Protein AF-A0A9X9Z7Z9-F1 (afdb_monomer_lite)

Structure (mmCIF, N/CA/C/O backbone):
data_AF-A0A9X9Z7Z9-F1
#
_entry.id   AF-A0A9X9Z7Z9-F1
#
loop_
_atom_site.group_PDB
_atom_site.id
_atom_site.type_symbol
_atom_site.label_atom_id
_atom_site.label_alt_id
_atom_site.label_comp_id
_atom_site.label_asym_id
_atom_site.label_entity_id
_atom_site.label_seq_id
_atom_site.pdbx_PDB_ins_code
_atom_site.Cartn_x
_atom_site.Cartn_y
_atom_site.Cartn_z
_atom_site.occupancy
_atom_site.B_iso_or_equiv
_atom_site.auth_seq_id
_atom_site.auth_comp_id
_atom_site.auth_asym_id
_atom_site.auth_atom_id
_atom_site.pdbx_PDB_model_num
ATOM 1 N N . MET A 1 1 ? -8.978 -8.825 -30.569 1.00 62.75 1 MET A N 1
ATOM 2 C CA . MET A 1 1 ? -7.892 -8.410 -29.652 1.00 62.75 1 MET A CA 1
ATOM 3 C C . MET A 1 1 ? -8.150 -6.980 -29.225 1.00 62.75 1 MET A C 1
ATOM 5 O O . MET A 1 1 ? -8.306 -6.131 -30.094 1.00 62.75 1 MET A O 1
ATOM 9 N N . HIS A 1 2 ? -8.206 -6.722 -27.922 1.00 79.50 2 HIS A N 1
ATOM 10 C CA . HIS A 1 2 ? -8.303 -5.365 -27.385 1.00 79.50 2 HIS A CA 1
ATOM 11 C C . HIS A 1 2 ? -6.911 -4.897 -26.959 1.00 79.50 2 HIS A C 1
ATOM 13 O O . HIS A 1 2 ? -6.153 -5.674 -26.379 1.00 79.50 2 HIS A O 1
ATOM 19 N N . LYS A 1 3 ? -6.565 -3.649 -27.284 1.00 82.88 3 LYS A N 1
ATOM 20 C CA . LYS A 1 3 ? -5.329 -3.002 -26.832 1.00 82.88 3 LYS A CA 1
ATOM 21 C C . LYS A 1 3 ? -5.670 -2.081 -25.668 1.00 82.88 3 LYS A C 1
ATOM 23 O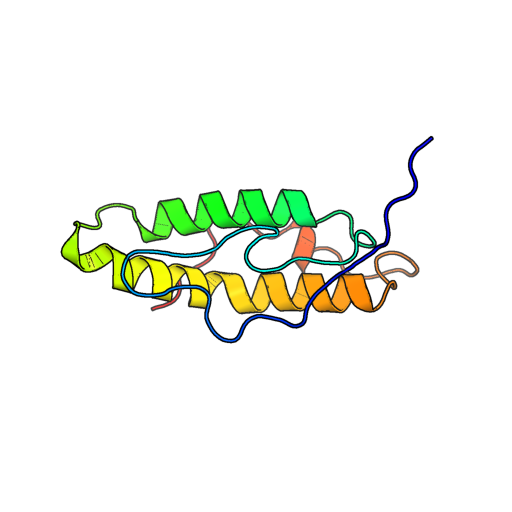 O . LYS A 1 3 ? -6.640 -1.334 -25.756 1.00 82.88 3 LYS A O 1
ATOM 28 N N . TRP A 1 4 ? -4.862 -2.129 -24.617 1.00 85.69 4 TRP A N 1
ATOM 29 C CA . TRP A 1 4 ? -5.022 -1.307 -23.421 1.00 85.69 4 TRP A CA 1
ATOM 30 C C . TRP A 1 4 ? -3.835 -0.357 -23.312 1.00 85.69 4 TRP A C 1
ATOM 32 O O . TRP A 1 4 ? -2.689 -0.785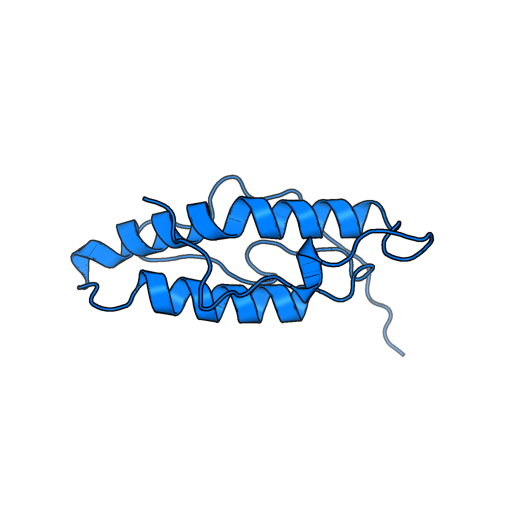 -23.451 1.00 85.69 4 TRP A O 1
ATOM 42 N N . ALA A 1 5 ? -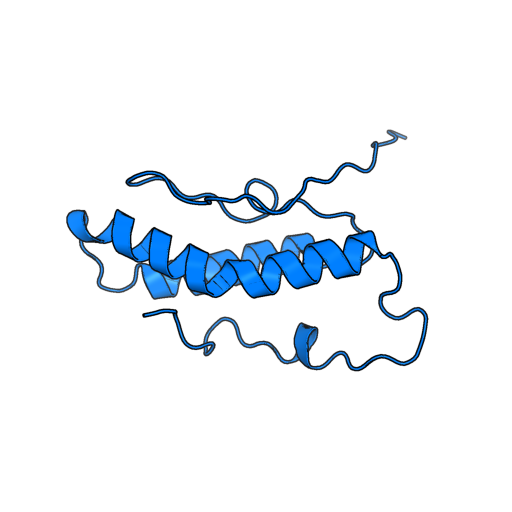4.109 0.930 -23.106 1.00 88.62 5 ALA A N 1
ATOM 43 C CA . ALA A 1 5 ? -3.060 1.901 -22.828 1.00 88.62 5 ALA A CA 1
ATOM 44 C C . ALA A 1 5 ? -2.467 1.628 -21.438 1.00 88.62 5 ALA A C 1
ATOM 46 O O . ALA A 1 5 ? -3.208 1.379 -20.487 1.00 88.62 5 ALA A O 1
ATOM 47 N N . ILE A 1 6 ? -1.139 1.680 -21.326 1.00 87.31 6 ILE A N 1
ATOM 48 C CA . ILE A 1 6 ? -0.448 1.581 -20.039 1.00 87.31 6 ILE A CA 1
ATOM 49 C C . ILE A 1 6 ? -0.495 2.962 -19.391 1.00 87.31 6 ILE A C 1
ATOM 51 O O . ILE A 1 6 ? 0.047 3.918 -19.939 1.00 87.31 6 ILE A O 1
ATOM 55 N N . MET A 1 7 ? -1.149 3.043 -18.236 1.00 86.44 7 MET A N 1
ATOM 56 C CA . MET A 1 7 ? -1.319 4.269 -17.462 1.00 86.44 7 MET A CA 1
ATOM 57 C C . MET A 1 7 ? -0.845 4.024 -16.032 1.00 86.44 7 MET A C 1
ATOM 59 O O . MET A 1 7 ? -1.089 2.954 -15.477 1.00 86.44 7 MET A O 1
ATOM 63 N N . ASP A 1 8 ? -0.210 5.020 -15.427 1.00 87.12 8 ASP A N 1
ATOM 64 C CA . ASP A 1 8 ? 0.115 5.042 -14.003 1.00 87.12 8 ASP A CA 1
ATOM 65 C C . ASP A 1 8 ? -0.172 6.430 -13.408 1.00 87.12 8 ASP A C 1
ATOM 67 O O . ASP A 1 8 ? -0.748 7.298 -14.072 1.00 87.12 8 ASP A O 1
ATOM 71 N N . ARG A 1 9 ? 0.155 6.615 -12.125 1.00 87.50 9 ARG A N 1
ATOM 72 C CA . ARG A 1 9 ? 0.047 7.899 -11.422 1.00 87.50 9 ARG A CA 1
ATOM 73 C C . ARG A 1 9 ? 1.238 8.088 -10.496 1.00 87.50 9 ARG A C 1
ATOM 75 O O . ARG A 1 9 ? 1.883 7.115 -10.101 1.00 87.50 9 ARG A O 1
ATOM 82 N N . ASP A 1 10 ? 1.510 9.336 -10.148 1.00 90.19 10 ASP A N 1
ATOM 83 C C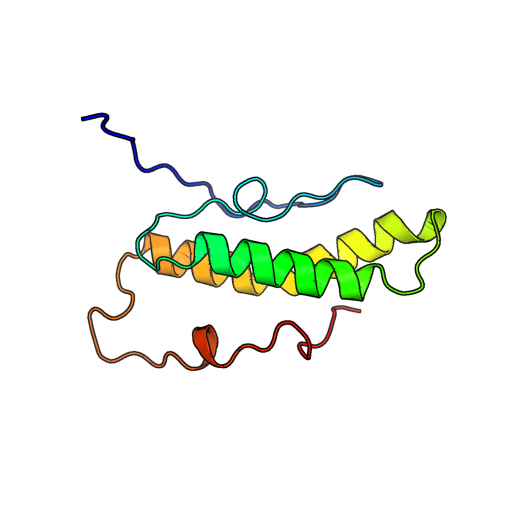A . ASP A 1 10 ? 2.429 9.644 -9.057 1.00 90.19 10 ASP A CA 1
ATOM 84 C C . ASP A 1 10 ? 1.870 9.123 -7.728 1.00 90.19 10 ASP A C 1
ATOM 86 O O . ASP A 1 10 ? 0.662 8.901 -7.579 1.00 90.19 10 ASP A O 1
ATOM 90 N N . ALA A 1 11 ? 2.761 8.894 -6.763 1.00 91.12 11 ALA A N 1
ATOM 91 C CA . ALA A 1 11 ? 2.371 8.414 -5.447 1.00 91.12 11 ALA A CA 1
ATOM 92 C C . ALA A 1 11 ? 1.406 9.407 -4.775 1.00 91.12 11 ALA A C 1
ATOM 94 O O . ALA A 1 11 ? 1.683 10.603 -4.695 1.00 91.12 11 ALA A O 1
ATOM 95 N N . LEU A 1 12 ? 0.275 8.908 -4.268 1.00 93.25 12 LEU A N 1
ATOM 96 C CA . LEU A 1 12 ? -0.717 9.748 -3.599 1.00 93.25 12 LEU A CA 1
ATOM 97 C C . LEU A 1 12 ? -0.171 10.319 -2.284 1.00 93.25 12 LEU A C 1
ATOM 99 O O . LEU A 1 12 ? 0.378 9.591 -1.453 1.00 93.25 12 LEU A O 1
ATOM 103 N N . GLU A 1 13 ? -0.411 11.609 -2.045 1.00 93.44 13 GLU A N 1
ATOM 104 C CA . GLU A 1 13 ? -0.031 12.280 -0.797 1.00 93.44 13 GLU A CA 1
ATOM 105 C C . GLU A 1 13 ? -0.817 11.791 0.421 1.00 93.44 13 GLU A C 1
ATOM 107 O O . GLU A 1 13 ? -0.297 11.861 1.532 1.00 93.44 13 GLU A O 1
ATOM 112 N N . ARG A 1 14 ? -2.032 11.270 0.234 1.00 95.69 14 ARG A N 1
ATOM 113 C CA . ARG A 1 14 ? -2.891 10.759 1.307 1.00 95.69 14 ARG A CA 1
ATOM 114 C C . ARG A 1 14 ? -3.723 9.584 0.806 1.00 95.69 14 ARG A C 1
ATOM 116 O O . ARG A 1 14 ? -4.275 9.657 -0.290 1.00 95.69 14 ARG A O 1
ATOM 123 N N . TRP A 1 15 ? -3.813 8.516 1.595 1.00 97.50 15 TRP A N 1
ATOM 124 C CA . TRP A 1 15 ? -4.551 7.294 1.238 1.00 97.50 15 TRP A CA 1
ATOM 125 C C . TRP A 1 15 ? -5.885 7.182 1.972 1.00 97.50 15 TRP A C 1
ATOM 127 O O . TRP A 1 15 ? -6.808 6.532 1.479 1.00 97.50 15 TRP A O 1
ATOM 137 N N . ALA A 1 16 ? -5.978 7.811 3.146 1.00 96.44 16 ALA A N 1
ATOM 138 C CA . ALA A 1 16 ? -7.135 7.730 4.022 1.00 96.44 16 ALA A CA 1
ATOM 139 C C . ALA A 1 16 ? -7.807 9.087 4.260 1.00 96.44 16 ALA A C 1
ATOM 141 O O . ALA A 1 16 ? -7.150 10.119 4.416 1.00 96.44 16 ALA A O 1
ATOM 142 N N . ASP A 1 17 ? -9.133 9.063 4.360 1.00 96.00 17 ASP A N 1
ATOM 143 C CA . ASP A 1 17 ? -9.952 10.182 4.814 1.00 96.00 17 ASP A CA 1
ATOM 144 C C . ASP A 1 17 ? -11.053 9.664 5.752 1.00 96.00 17 ASP A C 1
ATOM 146 O O . ASP A 1 17 ? -11.928 8.881 5.370 1.00 96.00 17 ASP A O 1
ATOM 150 N N . GLY A 1 18 ? -10.964 10.040 7.029 1.00 94.62 18 GLY A N 1
ATOM 151 C CA . GLY A 1 18 ? -11.850 9.544 8.078 1.00 94.62 18 GLY A CA 1
ATOM 152 C C . GLY A 1 18 ? -11.859 8.013 8.176 1.00 94.62 18 GLY A C 1
ATOM 153 O O . GLY A 1 18 ? -10.874 7.399 8.580 1.00 94.62 18 GLY A O 1
ATOM 154 N N . LYS A 1 19 ? -13.004 7.404 7.849 1.00 95.81 19 LYS A N 1
ATOM 155 C CA . LYS A 1 19 ? -13.240 5.947 7.902 1.00 95.81 19 LYS A CA 1
ATOM 156 C C . LYS A 1 19 ? -13.211 5.294 6.517 1.00 95.81 19 LYS A C 1
ATOM 158 O O . LYS A 1 19 ? -13.783 4.221 6.342 1.00 95.81 19 LYS A O 1
ATOM 163 N N . VAL A 1 20 ? -12.544 5.919 5.547 1.00 97.38 20 VAL A N 1
ATOM 164 C CA . VAL A 1 20 ? -12.310 5.369 4.205 1.00 97.38 20 VAL A CA 1
ATOM 165 C C . VAL A 1 20 ? -10.808 5.378 3.917 1.00 97.38 20 VAL A C 1
ATOM 167 O O . VAL A 1 20 ? -10.131 6.359 4.213 1.00 97.38 20 VAL A O 1
ATOM 170 N N . THR A 1 21 ? -10.286 4.290 3.350 1.00 98.25 21 THR A N 1
ATOM 171 C CA . THR A 1 21 ? -8.894 4.181 2.884 1.00 98.25 21 THR A CA 1
ATOM 172 C C . THR A 1 21 ? -8.841 3.466 1.541 1.00 98.25 21 THR A C 1
ATOM 174 O O . THR A 1 21 ? -9.701 2.634 1.245 1.00 98.25 21 THR A O 1
ATOM 177 N N . LEU A 1 22 ? -7.831 3.785 0.738 1.00 98.25 22 LEU A N 1
ATOM 178 C CA . LEU A 1 22 ? -7.548 3.130 -0.538 1.00 98.25 22 LEU A CA 1
ATOM 179 C C . LEU A 1 22 ? -6.494 2.025 -0.358 1.00 98.25 22 LEU A C 1
ATOM 181 O O . LEU A 1 22 ? -5.675 2.093 0.556 1.00 98.25 22 LEU A O 1
ATOM 185 N N . LEU A 1 23 ? -6.514 1.020 -1.237 1.00 98.06 23 LEU A N 1
ATOM 186 C CA . LEU A 1 23 ? -5.474 -0.010 -1.378 1.00 98.06 23 LEU A CA 1
ATOM 187 C C . LEU A 1 23 ? -5.382 -0.486 -2.836 1.00 98.06 23 LEU A C 1
ATOM 189 O O . LEU A 1 23 ? -6.279 -0.191 -3.635 1.00 98.06 23 LEU A O 1
ATOM 193 N N . GLY A 1 24 ? -4.326 -1.228 -3.185 1.00 97.69 24 GLY A N 1
ATOM 194 C CA . GLY A 1 24 ? -4.121 -1.736 -4.548 1.00 97.69 24 GLY A CA 1
ATOM 195 C C . GLY A 1 24 ? -4.081 -0.625 -5.606 1.00 97.69 24 GLY A C 1
ATOM 196 O O . GLY A 1 24 ? -3.719 0.513 -5.314 1.00 97.69 24 GLY A O 1
ATOM 197 N N . ASP A 1 25 ? -4.530 -0.924 -6.827 1.00 96.06 25 ASP A N 1
ATOM 198 C CA . ASP A 1 25 ? -4.510 0.025 -7.954 1.00 96.06 25 ASP A CA 1
ATOM 199 C C . ASP A 1 25 ? -5.363 1.286 -7.733 1.00 96.06 25 ASP A C 1
ATOM 201 O O . ASP A 1 25 ? -5.127 2.310 -8.372 1.00 96.06 25 ASP A O 1
ATOM 205 N N . ALA A 1 26 ? -6.337 1.257 -6.813 1.00 96.12 26 ALA A N 1
ATOM 206 C CA . ALA A 1 26 ? -7.068 2.466 -6.428 1.00 96.12 26 ALA A CA 1
ATOM 207 C C . ALA A 1 26 ? -6.167 3.471 -5.688 1.00 96.12 26 ALA A C 1
ATOM 209 O O . ALA A 1 26 ? -6.440 4.670 -5.698 1.00 96.12 26 ALA A O 1
ATOM 210 N N . CYS A 1 27 ? -5.104 2.978 -5.052 1.00 96.81 27 CYS A N 1
ATOM 211 C CA . CYS A 1 27 ? -4.200 3.739 -4.205 1.00 96.81 27 CYS A CA 1
ATOM 212 C C . CYS A 1 27 ? -2.837 3.997 -4.855 1.00 96.81 27 CYS A C 1
ATOM 214 O O . CYS A 1 27 ? -2.305 5.102 -4.776 1.00 96.81 27 CYS A O 1
ATOM 216 N N . HIS A 1 28 ? -2.254 2.976 -5.478 1.00 95.56 28 HIS A N 1
ATOM 217 C CA . HIS A 1 28 ? -0.894 3.013 -6.018 1.00 95.56 28 HIS A CA 1
ATOM 218 C C . HIS A 1 28 ? -0.800 2.287 -7.371 1.00 95.56 28 HIS A C 1
ATOM 220 O O . HIS A 1 28 ? -0.028 1.341 -7.529 1.00 95.56 28 HIS A O 1
ATOM 226 N N . PRO A 1 29 ? -1.544 2.749 -8.396 1.00 94.62 29 PRO A N 1
ATOM 227 C CA . PRO A 1 29 ? -1.461 2.156 -9.726 1.00 94.62 29 PRO A CA 1
ATOM 228 C C . PRO A 1 29 ? -0.035 2.282 -10.271 1.00 94.62 29 PRO A C 1
ATOM 230 O O . PRO A 1 29 ? 0.611 3.325 -10.127 1.00 94.62 29 PRO A O 1
ATOM 233 N N . MET A 1 30 ? 0.464 1.225 -10.905 1.00 92.31 30 MET A N 1
ATOM 234 C CA . MET A 1 30 ? 1.834 1.159 -11.411 1.00 92.31 30 MET A CA 1
ATOM 235 C C . MET A 1 30 ? 1.885 0.577 -12.814 1.00 92.31 30 MET A C 1
ATOM 237 O O . MET A 1 30 ? 1.032 -0.216 -13.212 1.00 92.31 30 MET A O 1
ATOM 241 N N . THR A 1 31 ? 2.938 0.918 -13.554 1.00 92.94 31 THR A N 1
ATOM 242 C CA . THR A 1 31 ? 3.245 0.216 -14.802 1.00 92.94 31 THR A CA 1
ATOM 243 C C . THR A 1 31 ? 3.459 -1.282 -14.536 1.00 92.94 31 THR A C 1
ATOM 245 O O . THR A 1 31 ? 3.939 -1.661 -13.464 1.00 92.94 31 THR A O 1
ATOM 248 N N . PRO A 1 32 ? 3.148 -2.170 -15.495 1.00 92.12 32 PRO A N 1
ATOM 249 C CA . PRO A 1 32 ? 3.205 -3.614 -15.274 1.00 92.12 32 PRO A CA 1
ATOM 250 C C . PRO A 1 32 ? 4.626 -4.203 -15.344 1.00 92.12 32 PRO A C 1
ATOM 252 O O . PRO A 1 32 ? 4.774 -5.421 -15.296 1.00 92.12 32 PRO A O 1
ATOM 255 N N . TYR A 1 33 ? 5.677 -3.383 -15.459 1.00 91.94 33 TYR A N 1
ATOM 256 C CA . TYR A 1 33 ? 7.036 -3.842 -15.770 1.00 91.94 33 TYR A CA 1
ATOM 257 C C . TYR A 1 33 ? 7.689 -4.690 -14.665 1.00 91.94 33 TYR A C 1
ATOM 259 O O . TYR A 1 33 ? 8.518 -5.541 -14.971 1.00 91.94 33 TYR A O 1
ATOM 267 N N . MET A 1 34 ? 7.286 -4.530 -13.401 1.00 93.06 34 MET A N 1
ATOM 268 C CA . MET A 1 34 ? 7.690 -5.434 -12.309 1.00 93.06 34 MET A CA 1
ATOM 269 C C . MET A 1 34 ? 6.747 -6.626 -12.088 1.00 93.06 34 MET A C 1
ATOM 271 O O . MET A 1 34 ? 7.089 -7.534 -11.332 1.00 93.06 34 MET A O 1
ATOM 275 N N . ALA A 1 35 ? 5.548 -6.617 -12.682 1.00 92.12 35 ALA A N 1
ATOM 276 C CA . ALA A 1 35 ? 4.476 -7.583 -12.412 1.00 92.12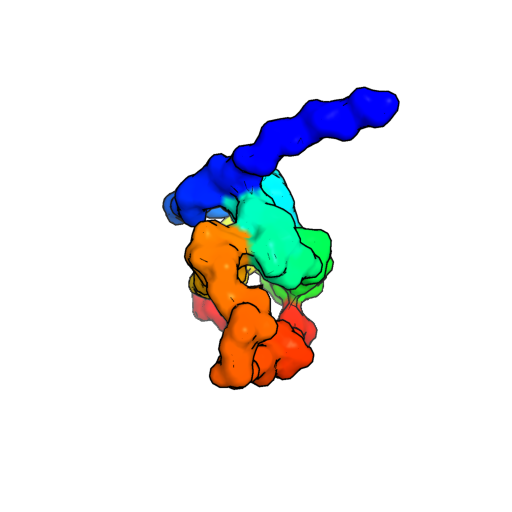 35 ALA A CA 1
ATOM 277 C C . ALA A 1 35 ? 4.127 -7.753 -10.911 1.00 92.12 35 ALA A C 1
ATOM 279 O O . ALA A 1 35 ? 3.743 -8.835 -10.473 1.00 92.12 35 ALA A O 1
ATOM 280 N N . GLN A 1 36 ? 4.257 -6.684 -10.112 1.00 95.00 36 GLN A N 1
ATOM 281 C CA . GLN A 1 36 ? 4.031 -6.708 -8.657 1.00 95.00 36 GLN A CA 1
ATOM 282 C C . GLN A 1 36 ? 2.723 -6.046 -8.194 1.00 95.00 36 GLN A C 1
ATOM 284 O O . GLN A 1 36 ? 2.415 -6.129 -7.012 1.00 95.00 36 GLN A O 1
ATOM 289 N N . GLY A 1 37 ? 1.919 -5.436 -9.074 1.00 94.38 37 GLY A N 1
ATOM 290 C CA . GLY A 1 37 ? 0.704 -4.707 -8.660 1.00 94.38 37 GLY A CA 1
ATOM 291 C C . GLY A 1 37 ? -0.278 -5.560 -7.843 1.00 94.38 37 GLY A C 1
ATOM 292 O O . GLY A 1 37 ? -0.662 -5.192 -6.735 1.00 94.38 37 GLY A O 1
ATOM 293 N N . ALA A 1 38 ? -0.592 -6.768 -8.325 1.00 96.62 38 ALA A N 1
ATOM 294 C CA . ALA A 1 38 ? -1.461 -7.700 -7.603 1.00 96.62 38 ALA A CA 1
ATOM 295 C C . ALA A 1 38 ? -0.851 -8.175 -6.271 1.00 96.62 38 ALA A C 1
ATOM 297 O O . ALA A 1 38 ? -1.559 -8.286 -5.273 1.00 96.62 38 ALA A O 1
ATOM 298 N N . ALA A 1 39 ? 0.464 -8.413 -6.234 1.00 97.19 39 ALA A N 1
ATOM 299 C CA . ALA A 1 39 ? 1.159 -8.773 -5.001 1.00 97.19 39 ALA A CA 1
ATOM 300 C C . ALA A 1 39 ? 1.091 -7.631 -3.974 1.00 97.19 39 ALA A C 1
ATOM 302 O O . ALA A 1 39 ? 0.785 -7.881 -2.811 1.00 97.19 39 ALA A O 1
ATOM 303 N N . MET A 1 40 ? 1.270 -6.375 -4.403 1.00 97.94 40 MET A N 1
ATOM 304 C CA . MET A 1 40 ? 1.144 -5.206 -3.526 1.00 97.94 40 MET A CA 1
ATOM 305 C C . MET A 1 40 ? -0.261 -5.081 -2.938 1.00 97.94 40 MET A C 1
ATOM 307 O O . MET A 1 40 ? -0.380 -4.825 -1.744 1.00 97.94 40 MET A O 1
ATOM 311 N N . ALA A 1 41 ? -1.311 -5.331 -3.726 1.00 98.31 41 ALA A N 1
ATOM 312 C CA . ALA A 1 41 ? -2.687 -5.320 -3.226 1.00 98.31 41 ALA A CA 1
ATOM 313 C C . ALA A 1 41 ? -2.943 -6.404 -2.156 1.00 98.31 41 ALA A C 1
ATOM 315 O O . ALA A 1 41 ? -3.668 -6.167 -1.190 1.00 98.31 41 ALA A O 1
ATOM 316 N N . ILE A 1 42 ? -2.333 -7.587 -2.293 1.00 98.38 42 ILE A N 1
ATOM 317 C CA . ILE A 1 42 ? -2.440 -8.665 -1.293 1.00 98.38 42 ILE A CA 1
ATOM 318 C C . ILE A 1 42 ? -1.659 -8.311 -0.021 1.00 98.38 42 ILE A C 1
ATOM 320 O O . ILE A 1 42 ? -2.171 -8.487 1.086 1.00 98.38 42 ILE A O 1
ATOM 324 N N . GLU A 1 43 ? -0.443 -7.780 -0.159 1.00 98.56 43 GLU A N 1
ATOM 325 C CA . GLU A 1 43 ? 0.330 -7.284 0.983 1.00 98.56 43 GLU A CA 1
ATOM 326 C C . GLU A 1 43 ? -0.411 -6.164 1.727 1.00 98.56 43 GLU A C 1
ATOM 328 O O . GLU A 1 43 ? -0.389 -6.126 2.958 1.00 98.56 43 GLU A O 1
ATOM 333 N N . ASP A 1 44 ? -1.092 -5.273 1.001 1.00 98.69 44 ASP A N 1
ATOM 334 C CA . ASP A 1 44 ? -1.917 -4.232 1.608 1.00 98.69 44 ASP A CA 1
ATOM 335 C C . ASP A 1 44 ? -3.032 -4.832 2.459 1.00 98.69 44 ASP A C 1
ATOM 337 O O . ASP A 1 44 ? -3.232 -4.390 3.586 1.00 98.69 44 ASP A O 1
ATOM 341 N N . ALA A 1 45 ? -3.734 -5.852 1.956 1.00 98.50 45 ALA A N 1
ATOM 342 C CA . ALA A 1 45 ? -4.786 -6.524 2.712 1.00 98.50 45 ALA A CA 1
ATOM 343 C C . ALA A 1 45 ? -4.241 -7.157 4.006 1.00 98.50 45 ALA A C 1
ATOM 345 O O . ALA A 1 45 ? -4.857 -7.013 5.065 1.00 98.50 45 ALA A O 1
ATOM 346 N N . ALA A 1 46 ? -3.065 -7.793 3.946 1.00 98.56 46 ALA A N 1
ATOM 347 C CA . ALA A 1 46 ? -2.410 -8.369 5.120 1.00 98.56 46 ALA A CA 1
ATOM 348 C C . ALA A 1 46 ? -2.053 -7.294 6.162 1.00 98.56 46 ALA A C 1
ATOM 350 O O . ALA A 1 46 ? -2.395 -7.424 7.340 1.00 98.56 46 ALA A O 1
ATOM 351 N N . VAL A 1 47 ? -1.417 -6.197 5.740 1.00 98.69 47 VAL A N 1
ATOM 352 C CA . VAL A 1 47 ? -1.025 -5.114 6.657 1.00 98.69 47 VAL A CA 1
ATOM 353 C C . VAL A 1 47 ? -2.244 -4.364 7.196 1.00 98.69 47 VAL A C 1
ATOM 355 O O . VAL A 1 47 ? -2.304 -4.092 8.394 1.00 98.69 47 VAL A O 1
ATOM 358 N N . LEU A 1 48 ? -3.248 -4.086 6.361 1.00 98.56 48 LEU A N 1
ATOM 359 C CA . LEU A 1 48 ? -4.490 -3.436 6.780 1.00 98.56 48 LEU A CA 1
ATOM 360 C C . LEU A 1 48 ? -5.232 -4.271 7.828 1.00 98.56 48 LEU A C 1
ATOM 362 O O . LEU A 1 48 ? -5.673 -3.723 8.838 1.00 98.56 48 LEU A O 1
ATOM 366 N N . SER A 1 49 ? -5.314 -5.591 7.628 1.00 98.38 49 SER A N 1
ATOM 367 C CA . SER A 1 49 ? -5.907 -6.505 8.609 1.00 98.38 49 SER A CA 1
ATOM 368 C C . SER A 1 49 ? -5.200 -6.408 9.960 1.00 98.38 49 SER A C 1
ATOM 370 O O . SER A 1 49 ? -5.865 -6.346 10.989 1.00 98.38 49 SER A O 1
ATOM 372 N N . ARG A 1 50 ? -3.863 -6.342 9.971 1.00 98.44 50 ARG A N 1
ATOM 373 C CA . ARG A 1 50 ? -3.072 -6.192 11.204 1.00 98.44 50 ARG A CA 1
ATOM 374 C C . ARG A 1 50 ? -3.256 -4.822 11.859 1.00 98.44 50 ARG A C 1
ATOM 376 O O . ARG A 1 50 ? -3.249 -4.726 13.079 1.00 98.44 50 ARG A O 1
ATOM 383 N N . CYS A 1 51 ? -3.423 -3.758 11.074 1.00 98.38 51 CYS A N 1
ATOM 384 C CA . CYS A 1 51 ? -3.692 -2.421 11.606 1.00 98.38 51 CYS A CA 1
ATOM 385 C C . CYS A 1 51 ? -5.085 -2.301 12.239 1.00 98.38 51 CYS A C 1
ATOM 387 O O . CYS A 1 51 ? -5.255 -1.487 13.143 1.00 98.38 51 CYS A O 1
ATOM 389 N N . LEU A 1 52 ? -6.064 -3.070 11.753 1.00 98.19 52 LEU A N 1
ATOM 390 C CA . LEU A 1 52 ? -7.441 -3.078 12.253 1.00 98.19 52 LEU A CA 1
ATOM 391 C C . LEU A 1 52 ? -7.677 -4.066 13.403 1.00 98.19 52 LEU A C 1
ATOM 393 O O . LEU A 1 52 ? -8.720 -3.990 14.052 1.00 98.19 52 LEU A O 1
ATOM 397 N N . ASP A 1 53 ? -6.746 -4.984 13.657 1.00 98.06 53 ASP A N 1
ATOM 398 C CA . ASP A 1 53 ? -6.905 -5.997 14.696 1.00 98.06 53 ASP A CA 1
ATOM 399 C C . ASP A 1 53 ? -7.078 -5.361 16.087 1.00 98.06 53 ASP A C 1
ATOM 401 O O . ASP A 1 53 ? -6.333 -4.464 16.486 1.00 98.06 53 ASP A O 1
ATOM 405 N N . GLY A 1 54 ? -8.121 -5.781 16.808 1.00 97.56 54 GLY A N 1
ATOM 406 C CA . GLY A 1 54 ? -8.509 -5.206 18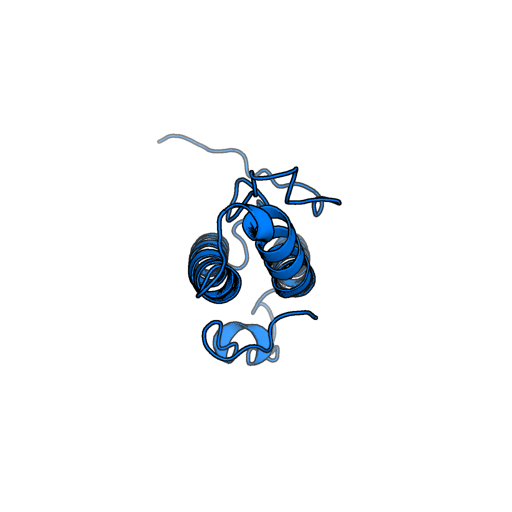.103 1.00 97.56 54 GLY A CA 1
ATOM 407 C C . GLY A 1 54 ? -9.014 -3.751 18.074 1.00 97.56 54 GLY A C 1
ATOM 408 O O . GLY A 1 54 ? -9.298 -3.186 19.133 1.00 97.56 54 GLY A O 1
ATOM 409 N N . VAL A 1 55 ? -9.153 -3.120 16.902 1.00 97.94 55 VAL A N 1
ATOM 410 C CA . VAL A 1 55 ? -9.536 -1.704 16.788 1.00 97.94 55 VAL A CA 1
ATOM 411 C C . VAL A 1 55 ? -11.058 -1.531 16.765 1.00 97.94 55 VAL A C 1
ATOM 413 O O . VAL A 1 55 ? -11.757 -1.994 15.865 1.00 97.94 55 VAL A O 1
ATOM 416 N N . GLY A 1 56 ? -11.586 -0.793 17.746 1.00 97.06 56 GLY A N 1
ATOM 417 C CA . GLY A 1 56 ? -12.988 -0.369 17.771 1.00 97.06 56 GLY A CA 1
ATOM 418 C C . GLY A 1 56 ? -13.324 0.690 16.708 1.00 97.06 56 GLY A C 1
ATOM 419 O O . GLY A 1 56 ? -12.447 1.321 16.120 1.00 97.06 56 GLY A O 1
ATOM 420 N N . ARG A 1 57 ? -14.622 0.954 16.494 1.00 95.38 57 ARG A N 1
ATOM 421 C CA . ARG A 1 57 ? -15.123 1.871 15.442 1.00 95.38 57 ARG A CA 1
ATOM 422 C C . ARG A 1 57 ? -14.519 3.278 15.475 1.00 95.38 57 ARG A C 1
ATOM 424 O O . ARG A 1 57 ? -14.419 3.908 14.420 1.00 95.38 57 ARG A O 1
ATOM 431 N N . ASP A 1 58 ? -14.155 3.772 16.652 1.00 96.81 58 ASP A N 1
ATOM 432 C CA . ASP A 1 58 ? -13.598 5.117 16.833 1.00 96.81 58 ASP A CA 1
ATOM 433 C C . ASP A 1 58 ? -12.095 5.172 16.525 1.00 96.81 58 ASP A C 1
ATOM 435 O O . ASP A 1 58 ? -11.565 6.229 16.190 1.00 96.81 58 ASP A O 1
ATOM 439 N N . GLY A 1 59 ? -11.415 4.021 16.539 1.00 97.56 59 GLY A N 1
ATOM 440 C CA . GLY A 1 59 ? -9.996 3.901 16.210 1.00 97.56 59 GLY A CA 1
ATOM 441 C C . GLY A 1 59 ? -9.701 3.660 14.726 1.00 97.56 59 GLY A C 1
ATOM 442 O O . GLY A 1 59 ? -8.542 3.748 14.328 1.00 97.56 59 GLY A O 1
ATOM 443 N N . VAL A 1 60 ? -10.713 3.401 13.888 1.00 98.12 60 VAL A N 1
ATOM 444 C CA . VAL A 1 60 ? -10.533 3.046 12.462 1.00 98.12 60 VAL A CA 1
ATOM 445 C C . VAL A 1 60 ? -9.706 4.086 11.700 1.00 98.12 60 VAL A C 1
ATOM 447 O O . VAL A 1 60 ? -8.800 3.728 10.954 1.00 98.12 60 VAL A O 1
ATOM 450 N N . ALA A 1 61 ? -9.948 5.379 11.934 1.00 98.00 61 ALA A N 1
ATOM 451 C CA . ALA A 1 61 ? -9.190 6.441 11.271 1.00 98.00 61 ALA A CA 1
ATOM 452 C C . ALA A 1 61 ? -7.693 6.426 11.645 1.00 98.00 61 ALA A C 1
ATOM 454 O O . ALA A 1 61 ? -6.840 6.709 10.805 1.00 98.00 61 ALA A O 1
ATOM 455 N N . ASN A 1 62 ? -7.362 6.074 12.894 1.00 97.81 62 ASN A N 1
ATOM 456 C CA . ASN A 1 62 ? -5.973 5.891 13.325 1.00 97.81 62 ASN A CA 1
ATOM 457 C C . ASN A 1 62 ? -5.354 4.648 12.674 1.00 97.81 62 ASN A C 1
ATOM 459 O O . ASN A 1 62 ? -4.237 4.724 12.169 1.00 97.81 62 ASN A O 1
ATOM 463 N N . ALA A 1 63 ? -6.088 3.532 12.626 1.00 98.31 63 ALA A N 1
ATOM 464 C CA . ALA A 1 63 ? -5.635 2.309 11.964 1.00 98.31 63 ALA A CA 1
ATOM 465 C C . ALA A 1 63 ? -5.316 2.537 10.477 1.00 98.31 63 ALA A C 1
ATOM 467 O O . ALA A 1 63 ? -4.305 2.043 9.984 1.00 98.31 63 ALA A O 1
ATOM 468 N N . PHE A 1 64 ? -6.124 3.333 9.773 1.00 98.56 64 PHE A N 1
ATOM 469 C CA . PHE A 1 64 ? -5.879 3.672 8.369 1.00 98.56 64 PHE A CA 1
ATOM 470 C C . PHE A 1 64 ? -4.652 4.565 8.171 1.00 98.56 64 PHE A C 1
ATOM 472 O O . PHE A 1 64 ? -3.867 4.315 7.259 1.00 98.56 64 PHE A O 1
ATOM 479 N N . ARG A 1 65 ? -4.414 5.542 9.057 1.00 97.81 65 ARG A N 1
ATOM 480 C CA . ARG A 1 65 ? -3.160 6.319 9.044 1.00 97.81 65 ARG A CA 1
ATOM 481 C C . ARG A 1 65 ? -1.936 5.441 9.294 1.00 97.81 65 ARG A C 1
ATOM 483 O O . ARG A 1 65 ? -0.924 5.598 8.618 1.00 97.81 65 ARG A O 1
ATOM 490 N N . ARG A 1 66 ? -2.043 4.494 10.228 1.00 98.19 66 ARG A N 1
ATOM 491 C CA . ARG A 1 66 ? -0.988 3.516 10.520 1.00 98.19 66 ARG A CA 1
ATOM 492 C C . ARG A 1 66 ? -0.706 2.619 9.314 1.00 98.19 66 ARG A C 1
ATOM 494 O O . ARG A 1 66 ? 0.455 2.388 8.981 1.00 98.19 66 ARG A O 1
ATOM 501 N N . PHE A 1 67 ? -1.758 2.149 8.645 1.00 98.62 67 PHE A N 1
ATOM 502 C CA . PHE A 1 67 ? -1.666 1.374 7.409 1.00 98.62 67 PHE A CA 1
ATOM 503 C C . PHE A 1 67 ? -0.949 2.164 6.306 1.00 98.62 67 PHE A C 1
ATOM 505 O O . PHE A 1 67 ? 0.045 1.674 5.767 1.00 98.62 67 PHE A O 1
ATOM 512 N N . GLU A 1 68 ? -1.381 3.403 6.040 1.00 98.31 68 GLU A N 1
ATOM 513 C CA . GLU A 1 68 ? -0.735 4.291 5.067 1.00 98.31 68 GLU A CA 1
ATOM 514 C C . GLU A 1 68 ? 0.755 4.469 5.392 1.00 98.31 68 GLU A C 1
ATOM 516 O O . GLU A 1 68 ? 1.611 4.192 4.551 1.00 98.31 68 GLU A O 1
ATOM 521 N N . ALA A 1 69 ? 1.082 4.854 6.628 1.00 97.94 69 ALA A N 1
ATOM 522 C CA . ALA A 1 69 ? 2.463 5.075 7.054 1.00 97.94 69 ALA A CA 1
ATOM 523 C C . ALA A 1 69 ? 3.339 3.812 6.939 1.00 97.94 69 ALA A C 1
ATOM 525 O O . ALA A 1 69 ? 4.532 3.913 6.660 1.00 97.94 69 ALA A O 1
ATOM 526 N N . THR A 1 70 ? 2.753 2.623 7.109 1.00 98.31 70 THR A N 1
ATOM 527 C CA . THR A 1 70 ? 3.471 1.343 6.995 1.00 98.31 70 THR A CA 1
ATOM 528 C C . THR A 1 70 ? 3.741 0.959 5.538 1.00 98.31 70 THR A C 1
ATOM 530 O O . THR A 1 70 ? 4.795 0.403 5.224 1.00 98.31 70 THR A O 1
ATOM 533 N N . ARG A 1 71 ? 2.791 1.217 4.631 1.00 98.31 71 ARG A N 1
ATOM 534 C CA . ARG A 1 71 ? 2.834 0.705 3.250 1.00 98.31 71 ARG A CA 1
ATOM 535 C C . ARG A 1 71 ? 3.434 1.671 2.241 1.00 98.31 71 ARG A C 1
ATOM 537 O O . ARG A 1 71 ? 4.118 1.219 1.321 1.00 98.31 71 ARG A O 1
ATOM 544 N N . LYS A 1 72 ? 3.236 2.976 2.432 1.00 97.31 72 LYS A N 1
ATOM 545 C CA . LYS A 1 72 ? 3.524 4.008 1.427 1.00 97.31 72 LYS A CA 1
ATOM 546 C C . LYS A 1 72 ? 4.950 3.965 0.894 1.00 97.31 72 LYS A C 1
ATOM 548 O O . LYS A 1 72 ? 5.146 3.944 -0.313 1.00 97.31 72 LYS A O 1
ATOM 553 N N . VAL A 1 73 ? 5.949 3.855 1.772 1.00 96.69 73 VAL A N 1
ATOM 554 C CA . VAL A 1 73 ? 7.364 3.798 1.355 1.00 96.69 73 VAL A CA 1
ATOM 555 C C . VAL A 1 73 ? 7.633 2.606 0.430 1.00 96.69 73 VAL A C 1
ATOM 557 O O . VAL A 1 73 ? 8.314 2.746 -0.587 1.00 96.69 73 VAL A O 1
ATOM 560 N N . ARG A 1 74 ? 7.083 1.427 0.749 1.00 97.19 74 ARG A N 1
ATOM 561 C CA . ARG A 1 74 ? 7.290 0.215 -0.053 1.00 97.19 74 ARG A CA 1
ATOM 562 C C . ARG A 1 74 ? 6.583 0.307 -1.400 1.00 97.19 74 ARG A C 1
ATOM 564 O O . ARG A 1 74 ? 7.210 0.028 -2.420 1.00 97.19 74 ARG A O 1
ATOM 571 N N . THR A 1 75 ? 5.312 0.698 -1.416 1.00 96.94 75 THR A N 1
ATOM 572 C CA . THR A 1 75 ? 4.532 0.778 -2.659 1.00 96.94 75 THR A CA 1
ATOM 573 C C . THR A 1 75 ? 5.075 1.860 -3.588 1.00 96.94 75 THR A C 1
ATOM 575 O O . THR A 1 75 ? 5.195 1.603 -4.782 1.00 96.94 75 THR A O 1
ATOM 578 N N . THR A 1 76 ? 5.507 3.011 -3.055 1.00 96.25 76 THR A N 1
ATOM 579 C CA . THR A 1 76 ? 6.170 4.063 -3.845 1.00 96.25 76 THR A CA 1
ATOM 580 C C . THR A 1 76 ? 7.463 3.545 -4.473 1.00 96.25 76 THR A C 1
ATOM 582 O O . THR A 1 76 ? 7.658 3.697 -5.677 1.00 96.25 76 THR A O 1
ATOM 585 N N . ARG A 1 77 ? 8.308 2.829 -3.714 1.00 95.94 77 ARG A N 1
ATOM 586 C CA . ARG A 1 77 ? 9.542 2.237 -4.259 1.00 95.94 77 ARG A CA 1
ATOM 587 C C . ARG A 1 77 ? 9.258 1.252 -5.400 1.00 95.94 77 ARG A C 1
ATOM 589 O O . ARG A 1 77 ? 9.995 1.232 -6.387 1.00 95.94 77 ARG A O 1
ATOM 596 N N . VAL A 1 78 ? 8.208 0.435 -5.283 1.00 95.62 78 VAL A N 1
ATOM 597 C CA . VAL A 1 78 ? 7.792 -0.496 -6.349 1.00 95.62 78 VAL A CA 1
ATOM 598 C C . VAL A 1 78 ? 7.235 0.263 -7.558 1.00 95.62 78 VAL A C 1
ATOM 600 O O . VAL A 1 78 ? 7.620 -0.052 -8.682 1.00 95.62 78 VAL A O 1
ATOM 603 N N . GLN A 1 79 ? 6.401 1.290 -7.356 1.00 94.69 79 GLN A N 1
ATOM 604 C CA . GLN A 1 79 ? 5.899 2.152 -8.435 1.00 94.69 79 GLN A CA 1
ATOM 605 C C . GLN A 1 79 ? 7.048 2.777 -9.236 1.00 94.69 79 GLN A C 1
ATOM 607 O O . GLN A 1 79 ? 7.083 2.653 -10.461 1.00 94.69 79 GLN A O 1
ATOM 612 N N . GLU A 1 80 ? 8.007 3.402 -8.551 1.00 94.50 80 GLU A N 1
ATOM 613 C CA . GLU A 1 80 ? 9.168 4.057 -9.163 1.00 94.50 80 GLU A CA 1
ATOM 614 C C . GLU A 1 80 ? 10.068 3.060 -9.898 1.00 94.50 80 GLU A C 1
ATOM 616 O O . GLU A 1 80 ? 10.457 3.296 -11.043 1.00 94.50 80 GLU A O 1
ATOM 621 N N . THR A 1 81 ? 10.351 1.910 -9.278 1.00 94.06 81 THR A N 1
ATOM 622 C CA . THR A 1 81 ? 11.175 0.858 -9.896 1.00 94.06 81 THR A CA 1
ATOM 623 C C . THR A 1 81 ? 10.494 0.284 -11.139 1.00 94.06 81 THR A C 1
ATOM 625 O O . THR A 1 81 ? 11.155 0.046 -12.154 1.00 94.06 81 THR A O 1
ATOM 628 N N . SER A 1 82 ? 9.170 0.100 -11.093 1.00 93.12 82 SER A N 1
ATOM 629 C CA . SER A 1 82 ? 8.401 -0.342 -12.252 1.00 93.12 82 SER A CA 1
ATOM 630 C C . SER A 1 82 ? 8.445 0.709 -13.354 1.00 93.12 82 SER A C 1
ATOM 632 O O . SER A 1 82 ? 8.830 0.382 -14.473 1.00 93.12 82 SER A O 1
ATOM 634 N N . ARG A 1 83 ? 8.189 1.986 -13.035 1.00 93.38 83 ARG A N 1
ATOM 635 C CA . ARG A 1 83 ? 8.248 3.113 -13.986 1.00 93.38 83 ARG A CA 1
ATOM 636 C C . ARG A 1 83 ? 9.613 3.231 -14.672 1.00 93.38 83 ARG A C 1
ATOM 638 O O . ARG A 1 83 ? 9.659 3.481 -15.875 1.00 93.38 83 ARG A O 1
ATOM 645 N N . ALA A 1 84 ? 10.707 2.996 -13.945 1.00 92.88 84 ALA A N 1
ATOM 646 C CA . ALA A 1 84 ? 12.060 2.993 -14.502 1.00 92.88 84 ALA A CA 1
ATOM 647 C C . ALA A 1 84 ? 12.291 1.865 -15.525 1.00 92.88 84 ALA A C 1
ATOM 649 O O . ALA A 1 84 ? 13.187 1.974 -16.361 1.00 92.88 84 ALA A O 1
ATOM 650 N N . ASN A 1 85 ? 11.487 0.795 -15.492 1.00 92.25 85 ASN A N 1
ATOM 651 C CA . ASN A 1 85 ? 11.571 -0.338 -16.413 1.00 92.25 85 ASN A CA 1
ATOM 652 C C . ASN A 1 85 ? 12.994 -0.929 -16.477 1.00 92.25 85 ASN A C 1
ATOM 654 O O . ASN A 1 85 ? 13.526 -1.192 -17.555 1.00 92.25 85 ASN A O 1
ATOM 658 N N . ILE A 1 86 ? 13.635 -1.109 -15.321 1.00 90.19 86 ILE A N 1
ATOM 659 C CA . ILE A 1 86 ? 14.980 -1.709 -15.203 1.00 90.19 86 ILE A CA 1
ATOM 660 C C . ILE A 1 86 ? 14.991 -3.026 -14.421 1.00 90.19 86 ILE A C 1
ATOM 662 O O . ILE A 1 86 ? 16.020 -3.695 -14.355 1.00 90.19 86 ILE A O 1
ATOM 666 N N . TRP A 1 87 ? 13.858 -3.411 -13.829 1.00 91.94 87 TRP A N 1
ATOM 667 C CA . TRP A 1 87 ? 13.760 -4.582 -12.963 1.00 91.94 87 TRP A CA 1
ATOM 668 C C . TRP A 1 87 ? 14.237 -5.856 -13.671 1.00 91.94 87 TRP A C 1
ATOM 670 O O . TRP A 1 87 ? 13.717 -6.209 -14.728 1.00 91.94 87 TRP A O 1
ATOM 680 N N . LEU A 1 88 ? 15.234 -6.530 -13.085 1.00 91.56 88 LEU A N 1
ATOM 681 C CA . LEU A 1 88 ? 15.842 -7.775 -13.582 1.00 91.56 88 LEU A CA 1
ATOM 682 C C . LEU A 1 88 ? 16.458 -7.705 -14.992 1.00 91.56 88 LEU A C 1
ATOM 684 O O . LEU A 1 88 ? 16.769 -8.747 -15.568 1.00 91.56 88 LEU A O 1
ATOM 688 N N . LYS A 1 89 ? 16.678 -6.506 -15.548 1.00 90.38 89 LYS A N 1
ATOM 689 C CA . LYS A 1 89 ? 17.436 -6.355 -16.804 1.00 90.38 89 LYS A CA 1
ATOM 690 C C . LYS A 1 89 ? 18.930 -6.619 -16.614 1.00 90.38 89 LYS A C 1
ATOM 692 O O . LYS A 1 89 ? 19.599 -7.062 -17.540 1.00 90.38 89 LYS A O 1
ATOM 697 N N . GLU A 1 90 ? 19.424 -6.387 -15.404 1.00 91.25 90 GLU A N 1
ATOM 698 C CA . GLU A 1 90 ? 20.776 -6.709 -14.959 1.00 91.25 90 GLU A CA 1
ATOM 699 C C . GLU A 1 90 ? 20.715 -7.460 -13.622 1.00 91.25 90 GLU A C 1
ATOM 701 O O . GLU A 1 90 ? 19.649 -7.618 -13.016 1.00 91.25 90 GLU A O 1
ATOM 706 N N . ARG A 1 91 ? 21.866 -7.934 -13.135 1.00 91.00 91 ARG A N 1
ATOM 707 C CA . ARG A 1 91 ? 21.947 -8.578 -11.821 1.00 91.00 91 ARG A CA 1
ATOM 708 C C . ARG A 1 91 ? 21.672 -7.542 -10.727 1.00 91.00 91 ARG A C 1
ATOM 710 O O . ARG A 1 91 ? 22.520 -6.710 -10.424 1.00 91.00 91 ARG A O 1
ATOM 717 N N . THR A 1 92 ? 20.504 -7.629 -10.104 1.00 90.44 92 THR A N 1
ATOM 718 C CA . THR A 1 92 ? 20.067 -6.748 -9.011 1.00 90.44 92 THR A CA 1
ATOM 719 C C . THR A 1 92 ? 19.748 -7.575 -7.767 1.00 90.44 92 THR A C 1
ATOM 721 O O . THR A 1 92 ? 19.322 -8.724 -7.876 1.00 90.44 92 THR A O 1
ATOM 724 N N . ASP A 1 93 ? 19.948 -7.006 -6.578 1.00 93.00 93 ASP A N 1
ATOM 725 C CA . ASP A 1 93 ? 19.445 -7.608 -5.342 1.00 93.00 93 ASP A CA 1
ATOM 726 C C . ASP A 1 93 ? 17.908 -7.570 -5.313 1.00 93.00 93 ASP A C 1
ATOM 728 O O . ASP A 1 93 ? 17.285 -6.511 -5.429 1.00 93.00 93 ASP A O 1
ATOM 732 N N . THR A 1 94 ? 17.300 -8.744 -5.158 1.00 95.50 94 THR A N 1
ATOM 733 C CA . THR A 1 94 ? 15.844 -8.935 -5.164 1.00 95.50 94 THR A CA 1
ATOM 734 C C . THR A 1 94 ? 15.265 -9.202 -3.781 1.00 95.50 94 THR A C 1
ATOM 736 O O . THR A 1 94 ? 14.040 -9.272 -3.636 1.00 95.50 94 THR A O 1
ATOM 739 N N . SER A 1 95 ? 16.117 -9.317 -2.757 1.00 95.75 95 SER A N 1
ATOM 740 C CA . SER A 1 95 ? 15.712 -9.661 -1.392 1.00 95.75 95 SER A CA 1
ATOM 741 C C . SER A 1 95 ? 14.685 -8.679 -0.824 1.00 95.75 95 SER A C 1
ATOM 743 O O . SER A 1 95 ? 13.741 -9.084 -0.155 1.00 95.75 95 SER A O 1
ATOM 745 N N . TRP A 1 96 ? 14.789 -7.396 -1.173 1.00 94.88 96 TRP A N 1
ATOM 746 C CA . TRP A 1 96 ? 13.837 -6.379 -0.734 1.00 94.88 96 TRP A CA 1
ATOM 747 C C . TRP A 1 96 ? 12.426 -6.555 -1.326 1.00 94.88 96 TRP A C 1
ATOM 749 O O . TRP A 1 96 ? 11.470 -6.052 -0.738 1.00 94.88 96 TRP A O 1
ATOM 759 N N . VAL A 1 97 ? 12.265 -7.255 -2.458 1.00 96.31 97 VAL A N 1
ATOM 760 C CA . VAL A 1 97 ? 10.947 -7.600 -3.025 1.00 96.31 97 VAL A CA 1
ATOM 761 C C . VAL A 1 97 ? 10.467 -8.927 -2.456 1.00 96.31 97 VAL A C 1
ATOM 763 O O . VAL A 1 97 ? 9.423 -8.948 -1.809 1.00 96.31 97 VAL A O 1
ATOM 766 N N . TYR A 1 98 ? 11.234 -10.002 -2.664 1.00 96.19 98 TYR A N 1
ATOM 767 C CA . TYR A 1 98 ? 10.793 -11.378 -2.394 1.00 96.19 98 TYR A CA 1
ATOM 768 C C . TYR A 1 98 ? 11.015 -11.848 -0.954 1.00 96.19 98 TYR A C 1
ATOM 770 O O . TYR A 1 98 ? 10.412 -12.829 -0.536 1.00 96.19 98 TYR A O 1
ATOM 778 N N . GLY A 1 99 ? 11.872 -11.166 -0.195 1.00 96.75 99 GLY A N 1
ATOM 779 C CA . GLY A 1 99 ? 12.107 -11.434 1.225 1.00 96.75 99 GLY A CA 1
ATOM 780 C C . GLY A 1 99 ? 11.238 -10.594 2.162 1.00 96.75 99 GLY A C 1
ATOM 781 O O . GLY A 1 99 ? 11.416 -10.662 3.374 1.00 96.75 99 GLY A O 1
ATOM 782 N N . TYR A 1 100 ? 10.330 -9.770 1.630 1.00 97.44 100 TYR A N 1
ATOM 783 C CA . TYR A 1 100 ? 9.440 -8.957 2.453 1.00 97.44 100 TYR A CA 1
ATOM 784 C C . TYR A 1 100 ? 8.304 -9.797 3.034 1.00 97.44 100 TYR A C 1
ATOM 786 O O . TYR A 1 100 ? 7.510 -10.382 2.300 1.00 97.44 100 TYR A O 1
ATOM 794 N N . ASP A 1 101 ? 8.194 -9.789 4.358 1.00 97.44 101 ASP A N 1
ATOM 795 C CA . ASP A 1 101 ? 7.121 -10.458 5.081 1.00 97.44 101 ASP A CA 1
ATOM 796 C C . ASP A 1 101 ? 6.059 -9.442 5.535 1.00 97.44 101 ASP A C 1
ATOM 798 O O . ASP A 1 101 ? 6.223 -8.727 6.529 1.00 97.44 101 ASP A O 1
ATOM 802 N N . ALA A 1 102 ? 4.940 -9.387 4.810 1.00 97.25 102 ALA A N 1
ATOM 803 C CA . ALA A 1 102 ? 3.812 -8.512 5.134 1.00 97.25 102 ALA A CA 1
ATOM 804 C C . ALA A 1 102 ? 3.124 -8.871 6.467 1.00 97.25 102 ALA A C 1
ATOM 806 O O . ALA A 1 102 ? 2.490 -8.008 7.088 1.00 97.25 102 ALA A O 1
ATOM 807 N N . TRP A 1 103 ? 3.264 -10.112 6.942 1.00 96.69 103 TRP A N 1
ATOM 808 C CA . TRP A 1 103 ? 2.706 -10.552 8.221 1.00 96.69 103 TRP A CA 1
ATOM 809 C C . TRP A 1 103 ? 3.570 -10.149 9.411 1.00 96.69 103 TRP A C 1
ATOM 811 O O . TRP A 1 103 ? 3.036 -9.983 10.507 1.00 96.69 103 TRP A O 1
ATOM 821 N N . GLN A 1 104 ? 4.871 -9.945 9.201 1.00 97.12 104 GLN A N 1
ATOM 822 C CA . GLN A 1 104 ? 5.824 -9.657 10.279 1.00 97.12 104 GLN A CA 1
ATOM 823 C C . GLN A 1 104 ? 6.442 -8.257 10.219 1.00 97.12 104 GLN A C 1
ATOM 825 O O . GLN A 1 104 ? 7.041 -7.825 11.203 1.00 97.12 104 GLN A O 1
ATOM 830 N N . VAL A 1 105 ? 6.271 -7.501 9.124 1.00 96.69 105 VAL A N 1
ATOM 831 C CA . VAL A 1 105 ? 6.780 -6.120 9.041 1.00 96.69 105 VAL A CA 1
ATOM 832 C C . VAL A 1 105 ? 6.296 -5.292 10.243 1.00 96.69 105 VAL A C 1
ATOM 834 O O . VAL A 1 105 ? 5.105 -5.360 10.577 1.00 96.69 105 VAL A O 1
ATOM 837 N N . PRO A 1 106 ? 7.164 -4.514 10.913 1.00 97.75 106 PRO A N 1
ATOM 838 C CA . PRO A 1 106 ? 6.727 -3.603 11.959 1.00 97.75 106 PRO A CA 1
ATOM 839 C C . PRO A 1 106 ? 5.701 -2.612 11.409 1.00 97.75 106 PRO A C 1
ATOM 841 O O . PRO A 1 106 ? 5.924 -1.980 10.377 1.00 97.75 106 PRO A O 1
ATOM 844 N N . LEU A 1 107 ? 4.568 -2.487 12.093 1.00 98.06 107 LEU A N 1
ATOM 845 C CA . LEU A 1 107 ? 3.591 -1.456 11.771 1.00 98.06 107 LEU A CA 1
ATOM 846 C C . LEU A 1 107 ? 4.106 -0.108 12.285 1.00 98.06 107 LEU A C 1
ATOM 848 O O . LEU A 1 107 ? 4.699 -0.056 13.365 1.00 98.06 107 LEU A O 1
ATOM 852 N N . ALA A 1 108 ? 3.830 0.969 11.553 1.00 96.56 108 ALA A N 1
ATOM 853 C CA . ALA A 1 108 ? 4.131 2.333 11.986 1.00 96.56 108 ALA A CA 1
ATOM 854 C C . ALA A 1 108 ? 3.552 2.631 13.386 1.00 96.56 108 ALA A C 1
ATOM 856 O O . ALA A 1 108 ? 2.616 1.957 13.830 1.00 96.56 108 ALA A O 1
ATOM 857 N N . ALA A 1 109 ? 4.141 3.602 14.087 1.00 85.38 109 ALA A N 1
ATOM 858 C CA . ALA A 1 109 ? 3.671 4.041 15.403 1.00 85.38 109 ALA A CA 1
ATOM 859 C C . ALA A 1 109 ? 2.288 4.706 15.328 1.00 85.38 109 ALA A C 1
ATOM 861 O O . ALA A 1 109 ? 2.012 5.387 14.313 1.00 85.38 109 ALA A O 1
#

InterPro domains:
  IPR002938 FAD-binding domain [PF01494] (8-79)
  IPR036188 FAD/NAD(P)-binding domain superfamily [G3DSA:3.50.50.60] (1-109)
  IPR036188 FAD/NAD(P)-binding domain superfamily [SSF51905] (4-102)
  IPR050493 FAD-dependent Monooxygenases in Biosynthesis and Metabolism [PTHR13789] (2-85)

Secondary structure (DSSP, 8-state):
---------PPPS--EETTEE--GGGT----GGGS-HHHHHHHHHHHHHHHHTT--TTTHHHHHHHHHHHHHHHHHHHHHHHHHT-TTTS----HHHHT--TTTSPPP-

Foldseek 3Di:
DDDDDFDFDAQDPDQDDQLDGDFQCRHGNAGCLVVCRVVRRVLLVLLLCVLCVPPDPNCNRVSRVQSCVQRRVVSNVVRVVRVVSCPPVDDDDCCSPPVDDSNPRDTDD

Organism: NCBI:txid2823807

Sequence (109 aa):
MHKWAIMDRDALERWADGKVTLLGDACHPMTPYMAQGAAMAIEDAAVLSRCLDGVGRDGVANAFRRFEATRKVRTTRVQETSRANIWLKERTDTSWVYGYDAWQVPLAA

Radius of gyration: 15.02 Å; chains: 1; bounding box: 37×24×48 Å

pLDDT: mean 94.8, std 4.86, range [62.75, 98.69]